Protein AF-0000000078623051 (afdb_homodimer)

Radius of gyration: 17.79 Å; Cα contacts (8 Å, |Δi|>4): 275; chains: 2; bounding box: 28×58×36 Å

Secondary structure (DSSP, 8-state):
----EEEEEEEEEEETTS--EEEEEEEEETTEEEEEEETTTTEEEE-SHHHHHHHHH-TTHHHHHHHHHHHHHHHHHHHHHHHHHHHHHH-/----EEEEEEEEEEETTS--EEEEEEEEETTEEEEEEETTTTEEEE-SHHHHHHHHH-TTHHHHHHHHHHHHHHHHHHHHHHHHHHHHHH-

InterPro domains:
  IPR011161 MHC class I-like antigen recognition-like [PF00129] (3-90)
  IPR011162 MHC classes I/II-like antigen recognition protein [SSF54452] (3-90)
  IPR037055 MHC class I-like antigen recognition-like superfamily [G3DSA:3.30.500.10] (2-91)
  IPR050208 Antigen-presenting and immune regulatory MHC class I-related [PTHR16675] (3-90)

Nearest PDB structures (foldseek):
  4ozi-assembly1_B  TM=6.869E-01  e=3.314E-02  Homo sapiens
  7yxb-assembly2_D  TM=6.466E-01  e=2.607E-02  Homo sapiens
  1zgl-assembly4_K  TM=6.494E-01  e=5.357E-02  Homo sapiens
  1h15-assembly1_B  TM=6.222E-01  e=4.214E-02  Homo sapiens
  1muj-assembly1_B  TM=6.940E-01  e=7.679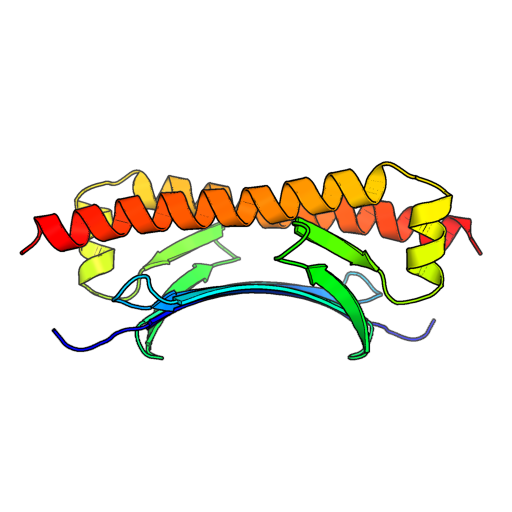E-02  Mus musculus

Sequence (182 aa):
SSSHSLSIFYTLVLGSNQDVLQYTVVGYVDDQLVSHFDPATRRMLPQVPWLLNVKKEDLHFWDFISQRVSNTERNLKSDLAILHSYHNSSRSSSHSLSIFYTLVLGSNQDVLQYTVVGYVDDQLVSHFDPATRRMLPQVPWLLNVKKEDLHFWDFISQRVSNTERNLKSDLAILHSYHNSSR

Foldseek 3Di:
DDDKDKDWDWDWDADPVRPDTDTKIFIDIRNHTQWIADPVVLWIGGDDDVVVVVCVVDVCPRVVVSVVSVVVVVVVVVVVVVVVVVVVVVD/DDDKDKDWDWDWDADPVRPDTDTKIFIDIRNHTQWIADPVVLWIGGDDDVVVVVCVVDVCPRVVVSVVSVVVVVVVVVVVVVVVVVVVVVD

Structure (mmCIF, N/CA/C/O backbone):
data_AF-0000000078623051-model_v1
#
loop_
_entity.id
_entity.type
_entity.pdbx_description
1 polymer 'MHC class I-like antigen recognition-like domain-containing protein'
#
loop_
_atom_site.group_PDB
_atom_site.id
_atom_site.type_symbol
_atom_site.label_atom_id
_atom_site.label_alt_id
_atom_site.label_comp_id
_atom_site.label_asym_id
_atom_site.label_entity_id
_atom_site.label_seq_id
_atom_site.pdbx_PDB_ins_code
_atom_site.Cartn_x
_atom_site.Cartn_y
_atom_site.Cartn_z
_atom_site.occupancy
_atom_site.B_iso_or_equiv
_atom_site.auth_seq_id
_atom_site.auth_comp_id
_atom_site.auth_asym_id
_atom_site.auth_atom_id
_atom_site.pdbx_PDB_model_num
ATOM 1 N N . SER A 1 1 ? 5.941 -29.984 3.676 1 51.41 1 SER A N 1
ATOM 2 C CA . SER A 1 1 ? 5.352 -28.719 3.244 1 51.41 1 SER A CA 1
ATOM 3 C C . SER A 1 1 ? 6.211 -27.531 3.672 1 51.41 1 SER A C 1
ATOM 5 O O . SER A 1 1 ? 6.395 -27.297 4.867 1 51.41 1 SER A O 1
ATOM 7 N N . SER A 1 2 ? 7.23 -27.25 2.908 1 64.75 2 SER A N 1
ATOM 8 C CA . SER A 1 2 ? 8.242 -26.281 3.318 1 64.75 2 SER A CA 1
ATOM 9 C C . SER A 1 2 ? 7.617 -24.922 3.604 1 64.75 2 SER A C 1
ATOM 11 O O . SER A 1 2 ? 6.605 -24.547 3 1 64.75 2 SER A O 1
ATOM 13 N N . SER A 1 3 ? 7.781 -24.375 4.762 1 80.25 3 SER A N 1
ATOM 14 C CA . SER A 1 3 ? 7.25 -23.109 5.258 1 80.25 3 SER A CA 1
ATOM 15 C C . SER A 1 3 ? 7.73 -21.938 4.406 1 80.25 3 SER A C 1
ATOM 17 O O . SER A 1 3 ? 8.914 -21.844 4.066 1 80.25 3 SER A O 1
ATOM 19 N N . HIS A 1 4 ? 6.887 -21.328 3.598 1 86.25 4 HIS A N 1
ATOM 20 C CA . HIS A 1 4 ? 7.262 -20.141 2.832 1 86.25 4 HIS A CA 1
ATOM 21 C C . HIS A 1 4 ? 6.582 -18.891 3.381 1 86.25 4 HIS A C 1
ATOM 23 O O . HIS A 1 4 ? 5.68 -18.984 4.215 1 86.25 4 HIS A O 1
ATOM 29 N N . SER A 1 5 ? 7.203 -17.75 3.055 1 90.31 5 SER A N 1
ATOM 30 C CA . SER A 1 5 ? 6.633 -16.469 3.438 1 90.31 5 SER A CA 1
ATOM 31 C C . SER A 1 5 ? 6.398 -15.586 2.219 1 90.31 5 SER A C 1
ATOM 33 O O . SER A 1 5 ? 7.227 -15.547 1.303 1 90.31 5 SER A O 1
ATOM 35 N N . LEU A 1 6 ? 5.301 -15.023 2.113 1 93.31 6 LEU A N 1
ATOM 36 C CA . LEU A 1 6 ? 4.98 -14.031 1.092 1 93.31 6 LEU A CA 1
ATOM 37 C C . LEU A 1 6 ? 5.031 -12.617 1.669 1 93.31 6 LEU A C 1
ATOM 39 O O . LEU A 1 6 ? 4.512 -12.367 2.758 1 93.31 6 LEU A O 1
ATOM 43 N N . SER A 1 7 ? 5.699 -11.703 0.997 1 95.56 7 SER A N 1
ATOM 44 C CA . SER A 1 7 ? 5.781 -10.297 1.4 1 95.56 7 SER A CA 1
ATOM 45 C C . SER A 1 7 ? 5.422 -9.367 0.246 1 95.56 7 SER A C 1
ATOM 47 O O . SER A 1 7 ? 5.898 -9.555 -0.876 1 95.56 7 SER A O 1
ATOM 49 N N . ILE A 1 8 ? 4.574 -8.445 0.482 1 97.75 8 ILE A N 1
ATOM 50 C CA . ILE A 1 8 ? 4.211 -7.41 -0.48 1 97.75 8 ILE A CA 1
ATOM 51 C C . ILE A 1 8 ? 4.57 -6.039 0.081 1 97.75 8 ILE A C 1
ATOM 53 O O . ILE A 1 8 ? 4.207 -5.707 1.212 1 97.75 8 ILE A O 1
ATOM 57 N N . PHE A 1 9 ? 5.266 -5.195 -0.753 1 98.25 9 PHE A N 1
ATOM 58 C CA . PHE A 1 9 ? 5.695 -3.877 -0.312 1 98.25 9 PHE A CA 1
ATOM 59 C C . PHE A 1 9 ? 5.176 -2.795 -1.251 1 98.25 9 PHE A C 1
ATOM 61 O O . PHE A 1 9 ? 5.367 -2.875 -2.465 1 98.25 9 PHE A O 1
ATOM 68 N N . TYR A 1 10 ? 4.445 -1.844 -0.763 1 98.25 10 TYR A N 1
ATOM 69 C CA . TYR A 1 10 ? 4.133 -0.587 -1.434 1 98.25 10 TYR A CA 1
ATOM 70 C C . TYR A 1 10 ? 4.953 0.559 -0.854 1 98.25 10 TYR A C 1
ATOM 72 O O . TYR A 1 10 ? 4.973 0.766 0.361 1 98.25 10 TYR A O 1
ATOM 80 N N . THR A 1 11 ? 5.637 1.274 -1.724 1 97.62 11 THR A N 1
ATOM 81 C CA . THR A 1 11 ? 6.426 2.418 -1.283 1 97.62 11 THR A CA 1
ATOM 82 C C . THR A 1 11 ? 6.125 3.646 -2.139 1 97.62 11 THR A C 1
ATOM 84 O O . THR A 1 11 ? 6.184 3.584 -3.367 1 97.62 11 THR A O 1
ATOM 87 N N . LEU A 1 12 ? 5.727 4.68 -1.49 1 96.44 12 LEU A N 1
ATOM 88 C CA . LEU A 1 12 ? 5.602 5.984 -2.129 1 96.44 12 LEU A CA 1
ATOM 89 C C . LEU A 1 12 ? 6.551 6.992 -1.49 1 96.44 12 LEU A C 1
ATOM 91 O O . LEU A 1 12 ? 6.527 7.191 -0.273 1 96.44 12 LEU A O 1
ATOM 95 N N . VAL A 1 13 ? 7.367 7.621 -2.312 1 94.62 13 VAL A N 1
ATOM 96 C CA . VAL A 1 13 ? 8.289 8.648 -1.849 1 94.62 13 VAL A CA 1
ATOM 97 C C . VAL A 1 13 ? 8.047 9.945 -2.613 1 94.62 13 VAL A C 1
ATOM 99 O O . VAL A 1 13 ? 8.023 9.953 -3.846 1 94.62 13 VAL A O 1
ATOM 102 N N . LEU A 1 14 ? 7.848 10.953 -1.793 1 91.62 14 LEU A N 1
ATOM 103 C CA . LEU A 1 14 ? 7.613 12.273 -2.373 1 91.62 14 LEU A CA 1
ATOM 104 C C . LEU A 1 14 ? 8.594 13.297 -1.807 1 91.62 14 LEU A C 1
ATOM 106 O O . LEU A 1 14 ? 8.727 13.422 -0.588 1 91.62 14 LEU A O 1
ATOM 110 N N . GLY A 1 15 ? 9.156 13.961 -2.709 1 86.88 15 GLY A N 1
ATOM 111 C CA . GLY A 1 15 ? 10.023 15.055 -2.295 1 86.88 15 GLY A CA 1
ATOM 112 C C . GLY A 1 15 ? 9.297 16.375 -2.195 1 86.88 15 GLY A C 1
ATOM 113 O O . GLY A 1 15 ? 8.203 16.531 -2.74 1 86.88 15 GLY A O 1
ATOM 114 N N . SER A 1 16 ? 9.828 17.312 -1.404 1 78.56 16 SER A N 1
ATOM 115 C CA . SER A 1 16 ? 9.234 18.625 -1.139 1 78.56 16 SER A CA 1
ATOM 116 C C . SER A 1 16 ? 9.031 19.406 -2.428 1 78.56 16 SER A C 1
ATOM 118 O O . SER A 1 16 ? 8.047 20.125 -2.574 1 78.56 16 SER A O 1
ATOM 120 N N . ASN A 1 17 ? 9.852 19.25 -3.264 1 71.12 17 ASN A N 1
ATOM 121 C CA . ASN A 1 17 ? 9.75 20.047 -4.48 1 71.12 17 ASN A CA 1
ATOM 122 C C . ASN A 1 17 ? 8.992 19.297 -5.574 1 71.12 17 ASN A C 1
ATOM 124 O O . ASN A 1 17 ? 9.023 19.688 -6.742 1 71.12 17 ASN A O 1
ATOM 128 N N . GLN A 1 18 ? 8.242 18.328 -5.199 1 65.38 18 GLN A N 1
ATOM 129 C CA . GLN A 1 18 ? 7.402 17.469 -6.031 1 65.38 18 GLN A CA 1
ATOM 130 C C . GLN A 1 18 ? 8.164 17 -7.266 1 65.38 18 GLN A C 1
ATOM 132 O O . GLN A 1 18 ? 7.551 16.688 -8.289 1 65.38 18 GLN A O 1
ATOM 137 N N . ASP A 1 19 ? 9.398 17.188 -7.227 1 63.19 19 ASP A N 1
ATOM 138 C CA . ASP A 1 19 ? 10.203 16.766 -8.367 1 63.19 19 ASP A CA 1
ATOM 139 C C . ASP A 1 19 ? 10.359 15.242 -8.383 1 63.19 19 ASP A C 1
ATOM 141 O O . ASP A 1 19 ? 10.602 14.648 -9.43 1 63.19 19 ASP A O 1
ATOM 145 N N . VAL A 1 20 ? 10.133 14.812 -7.16 1 66.69 20 VAL A N 1
ATOM 146 C CA . VAL A 1 20 ? 10.414 13.383 -7.105 1 66.69 20 VAL A CA 1
ATOM 147 C C . VAL A 1 20 ? 9.18 12.625 -6.617 1 66.69 20 VAL A C 1
ATOM 149 O O . VAL A 1 20 ? 8.609 12.961 -5.578 1 66.69 20 VAL A O 1
ATOM 152 N N . LEU A 1 21 ? 8.641 11.781 -7.383 1 85.88 21 LEU A N 1
ATOM 153 C CA . LEU A 1 21 ? 7.625 10.836 -6.945 1 85.88 21 LEU A CA 1
ATOM 154 C C . LEU A 1 21 ? 8.008 9.406 -7.344 1 85.88 21 LEU A C 1
ATOM 156 O O . LEU A 1 21 ? 8.148 9.109 -8.531 1 85.88 21 LEU A O 1
ATOM 160 N N . GLN A 1 22 ? 8.445 8.68 -6.398 1 94.19 22 GLN A N 1
ATOM 161 C CA . GLN A 1 22 ? 8.719 7.266 -6.621 1 94.19 22 GLN A CA 1
ATOM 162 C C . GLN A 1 22 ? 7.602 6.395 -6.043 1 94.19 22 GLN A C 1
ATOM 164 O O . GLN A 1 22 ? 7.211 6.566 -4.887 1 94.19 22 GLN A O 1
ATOM 169 N N . TYR A 1 23 ? 7.07 5.668 -6.926 1 96.38 23 TYR A N 1
ATOM 170 C CA . TYR A 1 23 ? 6.09 4.684 -6.477 1 96.38 23 TYR A CA 1
ATOM 171 C C . TYR A 1 23 ? 6.523 3.271 -6.859 1 96.38 23 TYR A C 1
ATOM 173 O O . TYR A 1 23 ? 6.668 2.959 -8.047 1 96.38 23 TYR A O 1
ATOM 181 N N . THR A 1 24 ? 6.758 2.371 -5.805 1 98 24 THR A N 1
ATOM 182 C CA . THR A 1 24 ? 7.246 1.016 -6.035 1 98 24 THR A CA 1
ATOM 183 C C . THR A 1 24 ? 6.332 -0.007 -5.363 1 98 24 THR A C 1
ATOM 185 O O . THR A 1 24 ? 5.914 0.182 -4.219 1 98 24 THR A O 1
ATOM 188 N N . VAL A 1 25 ? 6.004 -1.01 -6.062 1 98.44 25 VAL A N 1
ATOM 189 C CA . VAL A 1 25 ? 5.281 -2.156 -5.516 1 98.44 25 VAL A CA 1
ATOM 190 C C . VAL A 1 25 ? 5.992 -3.449 -5.91 1 98.44 25 VAL A C 1
ATOM 192 O O . VAL A 1 25 ? 6.219 -3.703 -7.094 1 98.44 25 VAL A O 1
ATOM 195 N N . VAL A 1 26 ? 6.336 -4.242 -4.93 1 98.19 26 VAL A N 1
ATOM 196 C CA . VAL A 1 26 ? 7.074 -5.473 -5.188 1 98.19 26 VAL A CA 1
ATOM 197 C C . VAL A 1 26 ? 6.496 -6.609 -4.348 1 98.19 26 VAL A C 1
ATOM 199 O O . VAL A 1 26 ? 5.953 -6.375 -3.264 1 98.19 26 VAL A O 1
ATOM 202 N N . GLY A 1 27 ? 6.57 -7.797 -4.887 1 97.94 27 GLY A N 1
ATOM 203 C CA . GLY A 1 27 ? 6.215 -9.016 -4.172 1 97.94 27 GLY A CA 1
ATOM 204 C C . GLY A 1 27 ? 7.363 -9.992 -4.055 1 97.94 27 GLY A C 1
ATOM 205 O O . GLY A 1 27 ? 8.141 -10.164 -4.996 1 97.94 27 GLY A O 1
ATOM 206 N N . TYR A 1 28 ? 7.445 -10.594 -2.887 1 97 28 TYR A N 1
ATOM 207 C CA . TYR A 1 28 ? 8.484 -11.578 -2.623 1 97 28 TYR A CA 1
ATOM 208 C C . TYR A 1 28 ? 7.883 -12.875 -2.094 1 97 28 TYR A C 1
ATOM 210 O O . TYR A 1 28 ? 6.91 -12.852 -1.336 1 97 28 TYR A O 1
ATOM 218 N N . VAL A 1 29 ? 8.5 -13.992 -2.523 1 93.31 29 VAL A N 1
ATOM 219 C CA . VAL A 1 29 ? 8.336 -15.281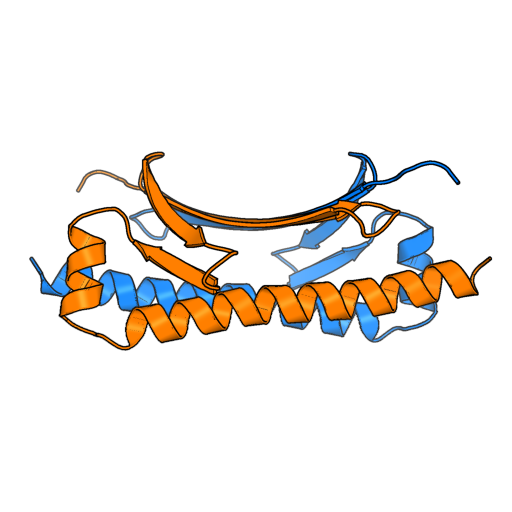 -1.86 1 93.31 29 VAL A CA 1
ATOM 220 C C . VAL A 1 29 ? 9.68 -15.766 -1.332 1 93.31 29 VAL A C 1
ATOM 222 O O . VAL A 1 29 ? 10.641 -15.914 -2.096 1 93.31 29 VAL A O 1
ATOM 225 N N . ASP A 1 30 ? 9.742 -16.047 -0.104 1 92 30 ASP A N 1
ATOM 226 C CA . ASP A 1 30 ? 11 -16.438 0.519 1 92 30 ASP A CA 1
ATOM 227 C C . ASP A 1 30 ? 12.148 -15.539 0.065 1 92 30 ASP A C 1
ATOM 229 O O . ASP A 1 30 ? 13.195 -16.031 -0.375 1 92 30 ASP A O 1
ATOM 233 N N . ASP A 1 31 ? 12.172 -14.391 -0.045 1 92.25 31 ASP A N 1
ATOM 234 C CA . ASP A 1 31 ? 13.148 -13.344 -0.343 1 92.25 31 ASP A CA 1
ATOM 235 C C . ASP A 1 31 ? 13.398 -13.242 -1.846 1 92.25 31 ASP A C 1
ATOM 237 O O . ASP A 1 31 ? 14.328 -12.562 -2.279 1 92.25 31 ASP A O 1
ATOM 241 N N . GLN A 1 32 ? 12.711 -14.016 -2.619 1 96.62 32 GLN A N 1
ATOM 242 C CA . GLN A 1 32 ? 12.812 -13.938 -4.074 1 96.62 32 GLN A CA 1
ATOM 243 C C . GLN A 1 32 ? 11.75 -13 -4.648 1 96.62 32 GLN A C 1
ATOM 245 O O . GLN A 1 32 ? 10.562 -13.148 -4.363 1 96.62 32 GLN A O 1
ATOM 250 N N . LEU A 1 33 ? 12.242 -12.047 -5.449 1 98.12 33 LEU A N 1
ATOM 251 C CA . LEU A 1 33 ? 11.32 -11.148 -6.133 1 98.12 33 LEU A CA 1
ATOM 252 C C . LEU A 1 33 ? 10.469 -11.914 -7.145 1 98.12 33 LEU A C 1
ATOM 254 O O . LEU A 1 33 ? 11 -12.609 -8.008 1 98.12 33 LEU A O 1
ATOM 258 N N . VAL A 1 34 ? 9.164 -11.828 -7.004 1 97.5 34 VAL A N 1
ATOM 259 C CA . VAL A 1 34 ? 8.328 -12.656 -7.867 1 97.5 34 VAL A CA 1
ATOM 260 C C . VAL A 1 34 ? 7.473 -11.758 -8.758 1 97.5 34 VAL A C 1
ATOM 262 O O . VAL A 1 34 ? 6.922 -12.219 -9.766 1 97.5 34 VAL A O 1
ATOM 265 N N . SER A 1 35 ? 7.273 -10.438 -8.422 1 97.88 35 SER A N 1
ATOM 266 C CA . SER A 1 35 ? 6.508 -9.477 -9.211 1 97.88 35 SER A CA 1
ATOM 267 C C . SER A 1 35 ? 6.875 -8.039 -8.836 1 97.88 35 SER A C 1
ATOM 269 O O . SER A 1 35 ? 7.301 -7.773 -7.711 1 97.88 35 SER A O 1
ATOM 271 N N . HIS A 1 36 ? 6.766 -7.145 -9.742 1 98.25 36 HIS A N 1
ATOM 272 C CA . HIS A 1 36 ? 6.988 -5.73 -9.477 1 98.25 36 HIS A CA 1
ATOM 273 C C . HIS A 1 36 ? 6.137 -4.855 -10.391 1 98.25 36 HIS A C 1
ATOM 275 O O . HIS A 1 36 ? 5.707 -5.301 -11.461 1 98.25 36 HIS A O 1
ATOM 281 N N . PHE A 1 37 ? 5.91 -3.727 -9.945 1 98.44 37 PHE A N 1
ATOM 282 C CA . PHE A 1 37 ? 5.133 -2.754 -10.703 1 98.44 37 PHE A CA 1
ATOM 283 C C . PHE A 1 37 ? 6.035 -1.896 -11.578 1 98.44 37 PHE A C 1
ATOM 285 O O . PHE A 1 37 ? 7.062 -1.392 -11.117 1 98.44 37 PHE A O 1
ATOM 292 N N . ASP A 1 38 ? 5.668 -1.781 -12.781 1 97.56 38 ASP A N 1
ATOM 293 C CA . ASP A 1 38 ? 6.379 -0.905 -13.711 1 97.56 38 ASP A CA 1
ATOM 294 C C . ASP A 1 38 ? 5.668 0.438 -13.852 1 97.56 38 ASP A C 1
ATOM 296 O O . ASP A 1 38 ? 4.613 0.524 -14.492 1 97.56 38 ASP A O 1
ATOM 300 N N . PRO A 1 39 ? 6.328 1.451 -13.352 1 93.62 39 PRO A N 1
ATOM 301 C CA . PRO A 1 39 ? 5.652 2.75 -13.367 1 93.62 39 PRO A CA 1
ATOM 302 C C . PRO A 1 39 ? 5.516 3.324 -14.781 1 93.62 39 PRO A C 1
ATOM 304 O O . PRO A 1 39 ? 4.676 4.199 -15.016 1 93.62 39 PRO A O 1
ATOM 307 N N . ALA A 1 40 ? 6.289 2.908 -15.68 1 94.44 40 ALA A N 1
ATOM 308 C CA . ALA A 1 40 ? 6.219 3.41 -17.047 1 94.44 40 ALA A CA 1
ATOM 309 C C . ALA A 1 40 ? 4.98 2.881 -17.766 1 94.44 40 ALA A C 1
ATOM 311 O O . ALA A 1 40 ? 4.277 3.633 -18.453 1 94.44 40 ALA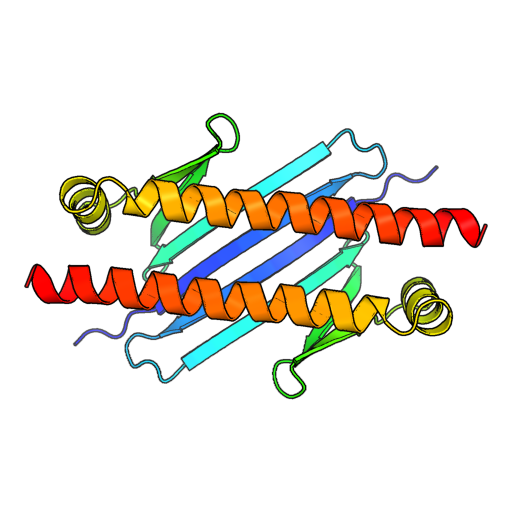 A O 1
ATOM 312 N N . THR A 1 41 ? 4.656 1.612 -17.578 1 96.5 41 THR A N 1
ATOM 313 C CA . THR A 1 41 ? 3.535 0.984 -18.266 1 96.5 41 THR A CA 1
ATOM 314 C C . THR A 1 41 ? 2.338 0.836 -17.328 1 96.5 41 THR A C 1
ATOM 316 O O . THR A 1 41 ? 1.236 0.502 -17.781 1 96.5 41 THR A O 1
ATOM 319 N N . ARG A 1 42 ? 2.609 1.05 -16.062 1 96.12 42 ARG A N 1
ATOM 320 C CA . ARG A 1 42 ? 1.588 0.94 -15.031 1 96.12 42 ARG A CA 1
ATOM 321 C C . ARG A 1 42 ? 1.056 -0.486 -14.93 1 96.12 42 ARG A C 1
ATOM 323 O O . ARG A 1 42 ? -0.155 -0.696 -14.836 1 96.12 42 ARG A O 1
ATOM 330 N N . ARG A 1 43 ? 1.959 -1.412 -15.047 1 96.69 43 ARG A N 1
ATOM 331 C CA . ARG A 1 43 ? 1.577 -2.82 -14.992 1 96.69 43 ARG A CA 1
ATOM 332 C C . ARG A 1 43 ? 2.332 -3.549 -13.891 1 96.69 43 ARG A C 1
ATOM 334 O O . ARG A 1 43 ? 3.525 -3.316 -13.688 1 96.69 43 ARG A O 1
ATOM 341 N N . MET A 1 44 ? 1.557 -4.379 -13.156 1 97.69 44 MET A N 1
ATOM 342 C CA . MET A 1 44 ? 2.195 -5.367 -12.297 1 97.69 44 MET A CA 1
ATOM 343 C C . MET A 1 44 ? 2.732 -6.539 -13.109 1 97.69 44 MET A C 1
ATOM 345 O O . MET A 1 44 ? 1.983 -7.18 -13.844 1 97.69 44 MET A O 1
ATOM 349 N N . LEU A 1 45 ? 4.016 -6.797 -12.914 1 97 45 LEU A N 1
ATOM 350 C CA . LEU A 1 45 ? 4.676 -7.766 -13.789 1 97 45 LEU A CA 1
ATOM 351 C C . LEU A 1 45 ? 5.168 -8.969 -12.984 1 97 45 LEU A C 1
ATOM 353 O O . LEU A 1 45 ? 6.031 -8.828 -12.117 1 97 45 LEU A O 1
ATOM 357 N N . PRO A 1 46 ? 4.551 -10.148 -13.266 1 96.06 46 PRO A N 1
ATOM 358 C CA . PRO A 1 46 ? 5.098 -11.367 -12.672 1 96.06 46 PRO A CA 1
ATOM 359 C C . PRO A 1 46 ? 6.461 -11.75 -13.25 1 96.06 46 PRO A C 1
ATOM 361 O O . PRO A 1 46 ? 6.742 -11.461 -14.414 1 96.06 46 PRO A O 1
ATOM 364 N N . GLN A 1 47 ? 7.258 -12.406 -12.375 1 95.12 47 GLN A N 1
ATOM 365 C CA . GLN A 1 47 ? 8.609 -12.664 -12.867 1 95.12 47 GLN A CA 1
ATOM 366 C C . GLN A 1 47 ? 9.023 -14.109 -12.594 1 95.12 47 GLN A C 1
ATOM 368 O O . GLN A 1 47 ? 10.195 -14.453 -12.734 1 95.12 47 GLN A O 1
ATOM 373 N N . VAL A 1 48 ? 8.18 -14.922 -12.172 1 94.88 48 VAL A N 1
ATOM 374 C CA . VAL A 1 48 ? 8.453 -16.328 -11.914 1 94.88 48 VAL A CA 1
ATOM 375 C C . VAL A 1 48 ? 7.441 -17.188 -12.68 1 94.88 48 VAL A C 1
ATOM 377 O O . VAL A 1 48 ? 6.336 -16.75 -12.984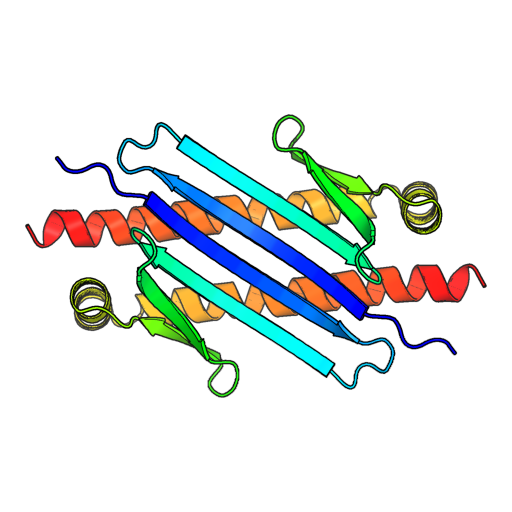 1 94.88 48 VAL A O 1
ATOM 380 N N . PRO A 1 49 ? 7.824 -18.422 -13.008 1 93.69 49 PRO A N 1
ATOM 381 C CA . PRO A 1 49 ? 7.02 -19.266 -13.898 1 93.69 49 PRO A CA 1
ATOM 382 C C . PRO A 1 49 ? 5.594 -19.469 -13.398 1 93.69 49 PRO A C 1
ATOM 384 O O . PRO A 1 49 ? 4.641 -19.375 -14.172 1 93.69 49 PRO A O 1
ATOM 387 N N . TRP A 1 50 ? 5.473 -19.703 -12.094 1 90.62 50 TRP A N 1
ATOM 388 C CA . TRP A 1 50 ? 4.133 -20.031 -11.617 1 90.62 50 TRP A CA 1
ATOM 389 C C . TRP A 1 50 ? 3.221 -18.812 -11.703 1 90.62 50 TRP A C 1
ATOM 391 O O . TRP A 1 50 ? 2.012 -18.953 -11.914 1 90.62 50 TRP A O 1
ATOM 401 N N . LEU A 1 51 ? 3.691 -17.703 -11.602 1 94 51 LEU A N 1
ATOM 402 C CA . LEU A 1 51 ? 2.885 -16.484 -11.766 1 94 51 LEU A CA 1
ATOM 403 C C . LEU A 1 51 ? 2.631 -16.203 -13.242 1 94 51 LEU A C 1
ATOM 405 O O . LEU A 1 51 ? 1.563 -15.703 -13.602 1 94 51 LEU A O 1
ATOM 409 N N . LEU A 1 52 ? 3.613 -16.469 -14.078 1 93.56 52 LEU A N 1
ATOM 410 C CA . LEU A 1 52 ? 3.432 -16.328 -15.516 1 93.56 52 LEU A CA 1
ATOM 411 C C . LEU A 1 52 ? 2.338 -17.266 -16.016 1 93.56 52 LEU A C 1
ATOM 413 O O . LEU A 1 52 ? 1.591 -16.906 -16.938 1 93.56 52 LEU A O 1
ATOM 417 N N . ASN A 1 53 ? 2.262 -18.344 -15.422 1 92.19 53 ASN A N 1
ATOM 418 C CA . ASN A 1 53 ? 1.201 -19.281 -15.789 1 92.19 53 ASN A CA 1
ATOM 419 C C . ASN A 1 53 ? -0.18 -18.703 -15.484 1 92.19 53 ASN A C 1
ATOM 421 O O . ASN A 1 53 ? -1.127 -18.922 -16.234 1 92.19 53 ASN A O 1
ATOM 425 N N . VAL A 1 54 ? -0.248 -18.031 -14.32 1 92.44 54 VAL A N 1
ATOM 426 C CA . VAL A 1 54 ? -1.511 -17.391 -13.984 1 92.44 54 VAL A CA 1
ATOM 427 C C . VAL A 1 54 ? -1.894 -16.391 -15.078 1 92.44 54 VAL A C 1
ATOM 429 O O . VAL A 1 54 ? -3.066 -16.281 -15.438 1 92.44 54 VAL A O 1
ATOM 432 N N . LYS A 1 55 ? -0.945 -15.672 -15.555 1 87.75 55 LYS A N 1
ATOM 433 C CA . LYS A 1 55 ? -1.166 -14.719 -16.625 1 87.75 55 LYS A CA 1
ATOM 434 C C . LYS A 1 55 ? -1.751 -15.406 -17.859 1 87.75 55 LYS A C 1
ATOM 436 O O . LYS A 1 55 ? -2.645 -14.859 -18.516 1 87.75 55 LYS A O 1
ATOM 441 N N . LYS A 1 56 ? -1.287 -16.594 -18.125 1 89.06 56 LYS A N 1
ATOM 442 C CA . LYS A 1 56 ? -1.768 -17.359 -19.266 1 89.06 56 LYS A CA 1
ATOM 443 C C . LYS A 1 56 ? -3.182 -17.875 -19.031 1 89.06 56 LYS A C 1
ATOM 445 O O . LYS A 1 56 ? -4.008 -17.891 -19.938 1 89.06 56 LYS A O 1
ATOM 450 N N . GLU A 1 57 ? -3.418 -18.266 -17.828 1 89.19 57 GLU A N 1
ATOM 451 C CA . GLU A 1 57 ? -4.699 -18.875 -17.484 1 89.19 57 GLU A CA 1
ATOM 452 C C . GLU A 1 57 ? -5.793 -17.812 -17.359 1 89.19 57 GLU A C 1
ATOM 454 O O . GLU A 1 57 ? -6.957 -18.078 -17.672 1 89.19 57 GLU A O 1
ATOM 459 N N . ASP A 1 58 ? -5.434 -16.766 -16.797 1 90.31 58 ASP A N 1
ATOM 460 C CA . ASP A 1 58 ? -6.367 -15.656 -16.609 1 90.31 58 ASP A CA 1
ATOM 461 C C . ASP A 1 58 ? -5.758 -14.336 -17.094 1 90.31 58 ASP A C 1
ATOM 463 O O . ASP A 1 58 ? -5.051 -13.672 -16.328 1 90.31 58 ASP A O 1
ATOM 467 N N . LEU A 1 59 ? -6.16 -13.914 -18.234 1 86.44 59 LEU A N 1
ATOM 468 C CA . LEU A 1 59 ? -5.562 -12.758 -18.891 1 86.44 59 LEU A CA 1
ATOM 469 C C . LEU A 1 59 ? -5.938 -11.469 -18.172 1 86.44 59 LEU A C 1
ATOM 471 O O . LEU A 1 59 ? -5.254 -10.445 -18.312 1 86.44 59 LEU A O 1
ATOM 475 N N . HIS A 1 60 ? -6.965 -11.609 -17.453 1 92.69 60 HIS A N 1
ATOM 476 C CA . HIS A 1 60 ? -7.465 -10.375 -16.859 1 92.69 60 HIS A CA 1
ATOM 477 C C . HIS A 1 60 ? -6.957 -10.203 -15.43 1 92.69 60 HIS A C 1
ATOM 479 O O . HIS A 1 60 ? -7.078 -9.117 -14.852 1 92.69 60 HIS A O 1
ATOM 485 N N . PHE A 1 61 ? -6.379 -11.188 -14.852 1 94.06 61 PHE A N 1
ATOM 486 C CA . PHE A 1 61 ? -6 -11.117 -13.445 1 94.06 61 PHE A CA 1
ATOM 487 C C . PHE A 1 61 ? -4.965 -10.031 -13.219 1 94.06 61 PHE A C 1
ATOM 489 O O . PHE A 1 61 ? -5.129 -9.188 -12.328 1 94.06 61 PHE A O 1
ATOM 496 N N . TRP A 1 62 ? -4.016 -9.992 -14.07 1 94.94 62 TRP A N 1
ATOM 497 C CA . TRP A 1 62 ? -2.934 -9.031 -13.875 1 94.94 62 TRP A CA 1
ATOM 498 C C . TRP A 1 62 ? -3.383 -7.621 -14.25 1 94.94 62 TRP A C 1
ATOM 500 O O . TRP A 1 62 ? -2.883 -6.637 -13.695 1 94.94 62 TRP A O 1
ATOM 510 N N . ASP A 1 63 ? -4.309 -7.535 -15.117 1 94.88 63 ASP A N 1
ATOM 511 C CA . ASP A 1 63 ? -4.902 -6.227 -15.391 1 94.88 63 ASP A CA 1
ATOM 512 C C . ASP A 1 63 ? -5.621 -5.688 -14.156 1 94.88 63 ASP A C 1
ATOM 514 O O . ASP A 1 63 ? -5.516 -4.5 -13.836 1 94.88 63 ASP A O 1
ATOM 518 N N . PHE A 1 64 ? -6.285 -6.598 -13.555 1 95.62 64 PHE A N 1
ATOM 519 C CA . PHE A 1 64 ? -7.016 -6.246 -12.344 1 95.62 64 PHE A CA 1
ATOM 520 C C . PHE A 1 64 ? -6.062 -5.793 -11.25 1 95.62 64 PHE A C 1
ATOM 522 O O . PHE A 1 64 ? -6.27 -4.746 -10.633 1 95.62 64 PHE A O 1
ATOM 529 N N . ILE A 1 65 ? -5.008 -6.539 -11.055 1 97.25 65 ILE A N 1
ATOM 530 C CA . ILE A 1 65 ? -4.012 -6.215 -10.039 1 97.25 65 ILE A CA 1
ATOM 531 C C . ILE A 1 65 ? -3.367 -4.867 -10.352 1 97.25 65 ILE A C 1
ATOM 533 O O . ILE A 1 65 ? -3.176 -4.039 -9.461 1 97.25 65 ILE A O 1
ATOM 537 N N . SER A 1 66 ? -3.033 -4.582 -11.633 1 97.06 66 SER A N 1
ATOM 538 C CA . SER A 1 66 ? -2.428 -3.322 -12.047 1 97.06 66 SER A CA 1
ATOM 539 C C . SER A 1 66 ? -3.338 -2.141 -11.734 1 97.06 66 SER A C 1
ATOM 541 O O . SER A 1 66 ? -2.873 -1.099 -11.266 1 97.06 66 SER A O 1
ATOM 543 N N . GLN A 1 67 ? -4.555 -2.363 -11.93 1 96.81 67 GLN A N 1
ATOM 544 C CA . GLN A 1 67 ? -5.52 -1.31 -11.633 1 96.81 67 GLN A CA 1
ATOM 545 C C . GLN A 1 67 ? -5.578 -1.027 -10.133 1 96.81 67 GLN A C 1
ATOM 547 O O . GLN A 1 67 ? -5.613 0.131 -9.711 1 96.81 67 GLN A O 1
ATOM 552 N N . ARG A 1 68 ? -5.574 -2.055 -9.359 1 97.12 68 ARG A N 1
ATOM 553 C CA . ARG A 1 68 ? -5.637 -1.902 -7.914 1 97.12 68 ARG A CA 1
ATOM 554 C C . ARG A 1 68 ? -4.402 -1.176 -7.383 1 97.12 68 ARG A C 1
ATOM 556 O O . ARG A 1 68 ? -4.516 -0.28 -6.547 1 97.12 68 ARG A O 1
ATOM 563 N N . VAL A 1 69 ? -3.314 -1.585 -7.902 1 97.94 69 VAL A N 1
ATOM 564 C CA . VAL A 1 69 ? -2.053 -0.967 -7.504 1 97.94 69 VAL A CA 1
ATOM 565 C C . VAL A 1 69 ? -2.051 0.507 -7.902 1 97.94 69 VAL A C 1
ATOM 567 O O . VAL A 1 69 ? -1.681 1.371 -7.102 1 97.94 69 VAL A O 1
ATOM 570 N N . SER A 1 70 ? -2.516 0.825 -9.078 1 97.25 70 SER A N 1
ATOM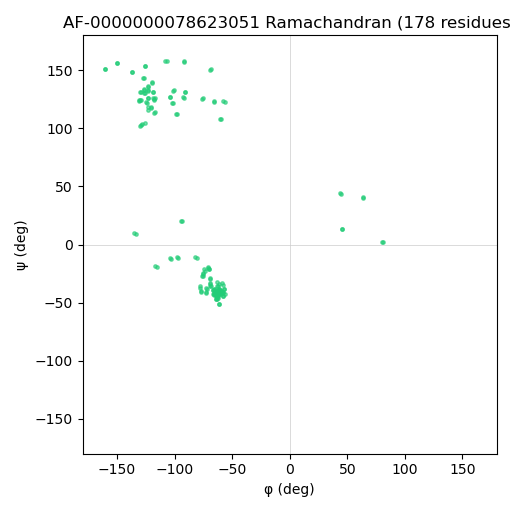 571 C CA . SER A 1 70 ? -2.584 2.199 -9.562 1 97.25 70 SER A CA 1
ATOM 572 C C . SER A 1 70 ? -3.568 3.025 -8.742 1 97.25 70 SER A C 1
ATOM 574 O O . SER A 1 70 ? -3.301 4.188 -8.422 1 97.25 70 SER A O 1
ATOM 576 N N . ASN A 1 71 ? -4.652 2.352 -8.391 1 96.5 71 ASN A N 1
ATOM 577 C CA . ASN A 1 71 ? -5.648 3.041 -7.574 1 96.5 71 ASN A CA 1
ATOM 578 C C . ASN A 1 71 ? -5.086 3.43 -6.211 1 96.5 71 ASN A C 1
ATOM 580 O O . ASN A 1 71 ? -5.391 4.508 -5.691 1 96.5 71 ASN A O 1
ATOM 584 N N . THR A 1 72 ? -4.332 2.555 -5.656 1 97.31 72 THR A N 1
ATOM 585 C CA . THR A 1 72 ? -3.717 2.855 -4.371 1 97.31 72 THR A CA 1
ATOM 586 C C . THR A 1 72 ? -2.799 4.07 -4.48 1 97.31 72 THR A C 1
ATOM 588 O O . THR A 1 72 ? -2.828 4.957 -3.621 1 97.31 72 THR A O 1
ATOM 591 N N . GLU A 1 73 ? -2.041 4.195 -5.562 1 96.06 73 GLU A N 1
ATOM 592 C CA . GLU A 1 73 ? -1.184 5.352 -5.801 1 96.06 73 GLU A CA 1
ATOM 593 C C . GLU A 1 73 ? -2.002 6.637 -5.887 1 96.06 73 GLU A C 1
ATOM 595 O O . GLU A 1 73 ? -1.672 7.633 -5.242 1 96.06 73 GLU A O 1
ATOM 600 N N . ARG A 1 74 ? -3.014 6.672 -6.68 1 94.75 74 ARG A N 1
ATOM 601 C CA . ARG A 1 74 ? -3.873 7.836 -6.867 1 94.75 74 ARG A CA 1
ATOM 602 C C . ARG A 1 74 ? -4.488 8.281 -5.543 1 94.75 74 ARG A C 1
ATOM 604 O O . ARG A 1 74 ? -4.516 9.477 -5.238 1 94.75 74 ARG A O 1
ATOM 611 N N . ASN A 1 75 ? -4.961 7.238 -4.805 1 95.88 75 ASN A N 1
ATOM 612 C CA . ASN A 1 75 ? -5.551 7.555 -3.51 1 95.88 75 ASN A CA 1
ATOM 613 C C . ASN A 1 75 ? -4.527 8.18 -2.564 1 95.88 75 ASN A C 1
ATOM 615 O O . ASN A 1 75 ? -4.824 9.172 -1.893 1 95.88 75 ASN A O 1
ATOM 619 N N . LEU A 1 76 ? -3.354 7.605 -2.543 1 95.31 76 LEU A N 1
ATOM 620 C CA . LEU A 1 76 ? -2.293 8.133 -1.688 1 95.31 76 LEU A CA 1
ATOM 621 C C . LEU A 1 76 ? -1.945 9.562 -2.068 1 95.31 76 LEU A C 1
ATOM 623 O O . LEU A 1 76 ? -1.834 10.43 -1.199 1 95.31 76 LEU A O 1
ATOM 627 N N . LYS A 1 77 ? -1.866 9.836 -3.344 1 92.56 77 LYS A N 1
ATOM 628 C CA . LYS A 1 77 ? -1.549 11.18 -3.814 1 92.56 77 LYS A CA 1
ATOM 629 C C . LYS A 1 77 ? -2.643 12.172 -3.43 1 92.56 77 LYS A C 1
ATOM 631 O O . LYS A 1 77 ? -2.354 13.289 -3.006 1 92.56 77 LYS A O 1
ATOM 636 N N . SER A 1 78 ? -3.826 11.742 -3.562 1 93.75 78 SER A N 1
ATOM 637 C CA . SER A 1 78 ? -4.953 12.594 -3.203 1 93.75 78 SER A CA 1
ATOM 638 C C . SER A 1 78 ? -4.953 12.914 -1.711 1 93.75 78 SER A C 1
ATOM 640 O O . SER A 1 78 ? -5.156 14.062 -1.314 1 93.75 78 SER A O 1
ATOM 642 N N . ASP A 1 79 ? -4.758 11.891 -0.914 1 94.12 79 ASP A N 1
ATOM 643 C CA . ASP A 1 79 ? -4.738 12.062 0.536 1 94.12 79 ASP A CA 1
ATOM 644 C C . ASP A 1 79 ? -3.609 13 0.96 1 94.12 79 ASP A C 1
ATOM 646 O O . ASP A 1 79 ? -3.795 13.852 1.834 1 94.12 79 ASP A O 1
ATOM 650 N N . LEU A 1 80 ? -2.457 12.883 0.322 1 91.38 80 LEU A N 1
ATOM 651 C CA . LEU A 1 80 ? -1.301 13.711 0.647 1 91.38 80 LEU A CA 1
ATOM 652 C C . LEU A 1 80 ? -1.542 15.164 0.244 1 91.38 80 LEU A C 1
ATOM 654 O O . LEU A 1 80 ? -1.087 16.094 0.925 1 91.38 80 LEU A O 1
ATOM 658 N N . ALA A 1 81 ? -2.238 15.375 -0.867 1 89.38 81 ALA A N 1
ATOM 659 C CA . ALA A 1 81 ? -2.59 16.734 -1.285 1 89.38 81 ALA A CA 1
ATOM 660 C C . ALA A 1 81 ? -3.473 17.422 -0.245 1 89.38 81 ALA A C 1
ATOM 662 O O . ALA A 1 81 ? -3.289 18.594 0.054 1 89.38 81 ALA A O 1
ATOM 663 N N . ILE A 1 82 ? -4.375 16.641 0.252 1 91 82 ILE A N 1
ATOM 664 C CA . ILE A 1 82 ? -5.254 17.172 1.284 1 91 82 ILE A CA 1
ATOM 665 C C . ILE A 1 82 ? -4.438 17.531 2.523 1 91 82 ILE A C 1
ATOM 667 O O . ILE A 1 82 ? -4.605 18.609 3.098 1 91 82 ILE A O 1
ATOM 671 N N . LEU A 1 83 ? -3.504 16.703 2.955 1 88.81 83 LEU A N 1
ATOM 672 C CA . LEU A 1 83 ? -2.652 16.938 4.117 1 88.81 83 LEU A CA 1
ATOM 673 C C . LEU A 1 83 ? -1.786 18.172 3.918 1 88.81 83 LEU A C 1
ATOM 675 O O . LEU A 1 83 ? -1.589 18.953 4.852 1 88.81 83 LEU A O 1
ATOM 679 N N . HIS A 1 84 ? -1.286 18.281 2.684 1 86 84 HIS A N 1
ATOM 680 C CA . HIS A 1 84 ? -0.479 19.453 2.359 1 86 84 HIS A CA 1
ATOM 681 C C . HIS A 1 84 ? -1.286 20.734 2.508 1 86 84 HIS A C 1
ATOM 683 O O . HIS A 1 84 ? -0.761 21.75 2.961 1 86 84 HIS A O 1
ATOM 689 N N . SER A 1 85 ? -2.494 20.688 2.141 1 87.12 85 SER A N 1
ATOM 690 C CA . SER A 1 85 ? -3.35 21.859 2.244 1 87.12 85 SER A CA 1
ATOM 691 C C . SER A 1 85 ? -3.521 22.297 3.695 1 87.12 85 SER A C 1
ATOM 693 O O . SER A 1 85 ? -3.578 23.484 3.99 1 87.12 85 SER A O 1
ATOM 695 N N . TYR A 1 86 ? -3.582 21.344 4.602 1 84.88 86 TYR A N 1
ATOM 696 C CA . TYR A 1 86 ? -3.672 21.656 6.02 1 84.88 86 TYR A CA 1
ATOM 697 C C . TYR A 1 86 ? -2.389 22.312 6.516 1 84.88 86 TYR A C 1
ATOM 699 O O . TYR A 1 86 ? -2.43 23.234 7.332 1 84.88 86 TYR A O 1
ATOM 707 N N . HIS A 1 87 ? -1.308 21.844 6.035 1 79 87 HIS A N 1
ATOM 708 C CA . HIS A 1 87 ? -0.014 22.375 6.449 1 79 87 HIS A CA 1
ATOM 709 C C . HIS A 1 87 ? 0.156 23.812 6.004 1 79 87 HIS A C 1
ATOM 711 O O . HIS A 1 87 ? 0.654 24.656 6.762 1 79 87 HIS A O 1
ATOM 717 N N . ASN A 1 88 ? -0.255 24.016 4.82 1 77.25 88 ASN A N 1
ATOM 718 C CA . ASN A 1 88 ? -0.157 25.359 4.273 1 77.25 88 ASN A CA 1
ATOM 719 C C . ASN A 1 88 ? -1.121 26.312 4.969 1 77.25 88 ASN A C 1
ATOM 721 O O . ASN A 1 88 ? -0.811 27.5 5.148 1 77.25 88 ASN A O 1
ATOM 725 N N . SER A 1 89 ? -2.215 25.812 5.352 1 73.06 89 SER A N 1
ATOM 726 C CA . SER A 1 89 ? -3.211 26.672 5.98 1 73.06 89 SER A CA 1
ATOM 727 C C . SER A 1 89 ? -2.816 27.016 7.41 1 73.06 89 SER A C 1
ATOM 729 O O . SER A 1 89 ? -3.289 28.016 7.969 1 73.06 89 SER A O 1
ATOM 731 N N . SER A 1 90 ? -2.02 26.219 8.07 1 61.5 90 SER A N 1
ATOM 732 C CA . SER A 1 90 ? -1.607 26.469 9.445 1 61.5 90 SER A CA 1
ATOM 733 C C . SER A 1 90 ? -0.447 27.453 9.5 1 61.5 90 SER A C 1
ATOM 735 O O . SER A 1 90 ? -0.113 27.969 10.57 1 61.5 90 SER A O 1
ATOM 737 N N . ARG A 1 91 ? 0.192 27.797 8.414 1 55.16 91 ARG A N 1
ATOM 738 C CA . ARG A 1 91 ? 1.188 28.859 8.406 1 55.16 91 ARG A CA 1
ATOM 739 C C . ARG A 1 91 ? 0.529 30.219 8.211 1 55.16 91 ARG A C 1
ATOM 741 O O . ARG A 1 91 ? -0.496 30.328 7.531 1 55.16 91 ARG A O 1
ATOM 748 N N . SER B 1 1 ? 13.875 27.094 2.168 1 51.31 1 SER B N 1
ATOM 749 C CA . SER B 1 1 ? 12.844 26.062 2.129 1 51.31 1 SER B CA 1
ATOM 750 C C . SER B 1 1 ? 13.453 24.656 2.18 1 51.31 1 SER B C 1
ATOM 752 O O . SER B 1 1 ? 14.203 24.266 1.279 1 51.31 1 SER B O 1
ATOM 754 N N . SER B 1 2 ? 13.789 24.203 3.363 1 65 2 SER B N 1
ATOM 755 C CA . SER B 1 2 ? 14.57 22.984 3.523 1 65 2 SER B CA 1
ATOM 756 C C . SER B 1 2 ? 13.898 21.797 2.842 1 65 2 SER B C 1
ATOM 758 O O . SER B 1 2 ? 12.672 21.734 2.75 1 65 2 SER B O 1
ATOM 760 N N . SER B 1 3 ? 14.531 21.125 1.933 1 80.5 3 SER B N 1
ATOM 761 C CA . SER B 1 3 ? 14.062 20 1.133 1 80.5 3 SER B CA 1
ATOM 762 C C . SER B 1 3 ? 13.68 18.812 2.016 1 80.5 3 SER B C 1
ATOM 764 O O . SER B 1 3 ? 14.406 18.469 2.951 1 80.5 3 SER B O 1
ATOM 766 N N . HIS B 1 4 ? 12.414 18.5 2.166 1 86.25 4 HIS B N 1
ATOM 767 C CA . HIS B 1 4 ? 11.992 17.328 2.92 1 86.25 4 HIS B CA 1
ATOM 768 C C . HIS B 1 4 ? 11.484 16.219 1.99 1 86.25 4 HIS B C 1
ATOM 770 O O . HIS B 1 4 ? 11.273 16.469 0.799 1 86.25 4 HIS B O 1
ATOM 776 N N . SER B 1 5 ? 11.531 15.016 2.543 1 90.56 5 SER B N 1
ATOM 777 C CA . SER B 1 5 ? 11 13.867 1.809 1 90.56 5 SER B CA 1
ATOM 778 C C . SER B 1 5 ? 9.914 13.156 2.605 1 90.56 5 SER B C 1
ATOM 780 O O . SER B 1 5 ? 10.031 12.992 3.822 1 90.56 5 SER B O 1
ATOM 782 N N . LEU B 1 6 ? 8.852 12.883 2.008 1 93.31 6 LEU B N 1
ATOM 783 C CA . LEU B 1 6 ? 7.789 12.062 2.584 1 93.31 6 LEU B CA 1
ATOM 784 C C . LEU B 1 6 ? 7.844 10.641 2.039 1 93.31 6 LEU B C 1
ATOM 786 O O . LEU B 1 6 ? 8 10.438 0.833 1 93.31 6 LEU B O 1
ATOM 790 N N . SER B 1 7 ? 7.762 9.641 2.906 1 95.69 7 SER B N 1
ATOM 791 C CA . SER B 1 7 ? 7.742 8.234 2.52 1 95.69 7 SER B CA 1
ATOM 792 C C . SER B 1 7 ? 6.586 7.492 3.186 1 95.69 7 SER B C 1
ATOM 794 O O . SER B 1 7 ? 6.359 7.633 4.391 1 95.69 7 SER B O 1
ATOM 796 N N . ILE B 1 8 ? 5.855 6.77 2.438 1 97.81 8 ILE B N 1
ATOM 797 C CA . ILE B 1 8 ? 4.785 5.914 2.936 1 97.81 8 ILE B CA 1
ATOM 798 C C . ILE B 1 8 ? 5.078 4.461 2.584 1 97.81 8 ILE B C 1
ATOM 800 O O . ILE B 1 8 ? 5.367 4.141 1.429 1 97.81 8 ILE B O 1
ATOM 804 N N . PHE B 1 9 ? 4.957 3.553 3.607 1 98.25 9 PHE B N 1
ATOM 805 C CA . PHE B 1 9 ? 5.254 2.141 3.4 1 98.25 9 PHE B CA 1
ATOM 806 C C . PHE B 1 9 ? 4.062 1.274 3.787 1 98.25 9 PHE B C 1
ATOM 808 O O . PHE B 1 9 ? 3.529 1.399 4.891 1 98.25 9 PHE B O 1
ATOM 815 N N . TYR B 1 10 ? 3.555 0.489 2.889 1 98.25 10 TYR B N 1
ATOM 816 C CA . TYR B 1 10 ? 2.639 -0.613 3.164 1 98.25 10 TYR B CA 1
ATOM 817 C C . TYR B 1 10 ? 3.359 -1.954 3.082 1 98.25 10 TYR B C 1
ATOM 819 O O . TYR B 1 10 ? 4.031 -2.244 2.088 1 98.25 10 TYR B O 1
ATOM 827 N N . THR B 1 11 ? 3.232 -2.75 4.129 1 97.56 11 THR B N 1
ATOM 828 C CA . THR B 1 11 ? 3.846 -4.074 4.141 1 97.56 11 THR B CA 1
ATOM 829 C C . THR B 1 11 ? 2.838 -5.133 4.578 1 97.56 11 THR B C 1
ATOM 831 O O . THR B 1 11 ? 2.186 -4.988 5.613 1 97.56 11 THR B O 1
ATOM 834 N N . LEU B 1 12 ? 2.68 -6.102 3.75 1 96.31 12 LEU B N 1
ATOM 835 C CA . LEU B 1 12 ? 1.921 -7.293 4.109 1 96.31 12 LEU B CA 1
ATOM 836 C C . LEU B 1 12 ? 2.805 -8.539 4.059 1 96.31 12 LEU B C 1
ATOM 838 O O . LEU B 1 12 ? 3.441 -8.812 3.039 1 96.31 12 LEU B O 1
ATOM 842 N N . VAL B 1 13 ? 2.826 -9.266 5.16 1 94.56 13 VAL B N 1
ATOM 843 C CA . VAL B 1 13 ? 3.586 -10.508 5.238 1 94.56 13 VAL B CA 1
ATOM 844 C C . VAL B 1 13 ? 2.658 -11.656 5.625 1 94.56 13 VAL B C 1
ATOM 846 O O . VAL B 1 13 ? 1.928 -11.57 6.617 1 94.56 13 VAL B O 1
ATOM 849 N N . LEU B 1 14 ? 2.748 -12.648 4.766 1 91.38 14 LEU B N 1
ATOM 850 C CA . LEU B 1 14 ? 1.93 -13.828 5.008 1 91.38 14 LEU B CA 1
ATOM 851 C C . LEU B 1 14 ? 2.787 -15.086 5.023 1 91.38 14 LEU B C 1
ATOM 853 O O . LEU B 1 14 ? 3.561 -15.328 4.094 1 91.38 14 LEU B O 1
ATOM 857 N N . GLY B 1 15 ? 2.57 -15.805 6.035 1 86.44 15 GLY B N 1
ATOM 858 C CA . GLY B 1 15 ? 3.24 -17.094 6.102 1 86.44 15 GLY B CA 1
ATOM 859 C C . GLY B 1 15 ? 2.418 -18.219 5.512 1 86.44 15 GLY B C 1
ATOM 860 O O . GLY B 1 15 ? 1.211 -18.078 5.305 1 86.44 15 GLY B O 1
ATOM 861 N N . SER B 1 16 ? 3.082 -19.328 5.102 1 78.5 16 SER B N 1
ATOM 862 C CA . SER B 1 16 ? 2.469 -20.469 4.449 1 78.5 16 SER B CA 1
ATOM 863 C C . SER B 1 16 ? 1.381 -21.094 5.324 1 78.5 16 SER B C 1
ATOM 865 O O . SER B 1 16 ? 0.36 -21.562 4.816 1 78.5 16 SER B O 1
ATOM 867 N N . ASN B 1 17 ? 1.559 -21.047 6.496 1 71.12 17 ASN B N 1
ATOM 868 C CA . ASN B 1 17 ? 0.584 -21.688 7.367 1 71.12 17 ASN B CA 1
ATOM 869 C C . ASN B 1 17 ? -0.468 -20.703 7.863 1 71.12 17 ASN B C 1
ATOM 871 O O . ASN B 1 17 ? -1.206 -21 8.805 1 71.12 17 ASN B O 1
ATOM 875 N N . GLN B 1 18 ? -0.615 -19.625 7.188 1 65.38 18 GLN B N 1
ATOM 876 C CA . GLN B 1 18 ? -1.558 -18.531 7.426 1 65.38 18 GLN B CA 1
ATOM 877 C C . GLN B 1 18 ? -1.589 -18.156 8.898 1 65.38 18 GLN B C 1
ATOM 879 O O . GLN B 1 18 ? -2.594 -17.625 9.391 1 65.38 18 GLN B O 1
ATOM 884 N N . ASP B 1 19 ? -0.656 -18.625 9.594 1 62.28 19 ASP B N 1
ATOM 885 C CA . ASP B 1 19 ? -0.604 -18.297 11.023 1 62.28 19 ASP B CA 1
ATOM 886 C C . ASP B 1 19 ? -0.152 -16.859 11.242 1 62.28 19 ASP B C 1
ATOM 888 O O . ASP B 1 19 ? -0.476 -16.25 12.266 1 62.28 19 ASP B O 1
ATOM 892 N N . VAL B 1 20 ? 0.512 -16.484 10.18 1 65.06 20 VAL B N 1
ATOM 893 C CA . VAL B 1 20 ? 1.102 -15.18 10.422 1 65.06 20 VAL B CA 1
ATOM 894 C C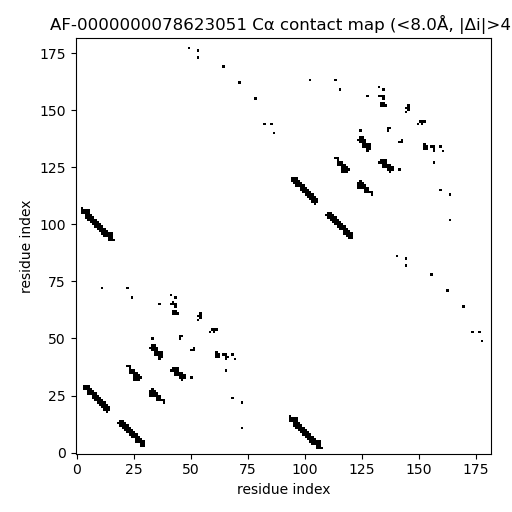 . VAL B 1 20 ? 0.629 -14.195 9.359 1 65.06 20 VAL B C 1
ATOM 896 O O . VAL B 1 20 ? 0.766 -14.453 8.164 1 65.06 20 VAL B O 1
ATOM 899 N N . LEU B 1 21 ? -0.084 -13.211 9.711 1 85.56 21 LEU B N 1
ATOM 900 C CA . LEU B 1 21 ? -0.384 -12.086 8.828 1 85.56 21 LEU B CA 1
ATOM 901 C C . LEU B 1 21 ? -0.003 -10.766 9.477 1 85.56 21 LEU B C 1
ATOM 903 O O . LEU B 1 21 ? -0.536 -10.406 10.531 1 85.56 21 LEU B O 1
ATOM 907 N N . GLN B 1 22 ? 1.07 -10.227 9.031 1 93.88 22 GLN B N 1
ATOM 908 C CA . GLN B 1 22 ? 1.471 -8.898 9.477 1 93.88 22 GLN B CA 1
ATOM 909 C C . GLN B 1 22 ? 1.128 -7.844 8.422 1 93.88 22 GLN B C 1
ATOM 911 O O . GLN B 1 22 ? 1.439 -8.016 7.246 1 93.88 22 GLN B O 1
ATOM 916 N N . TYR B 1 23 ? 0.37 -6.965 8.875 1 96.31 23 TYR B N 1
ATOM 917 C CA . TYR B 1 23 ? 0.088 -5.82 8.016 1 96.31 23 TYR B CA 1
ATOM 918 C C . TYR B 1 23 ? 0.529 -4.52 8.68 1 96.31 23 TYR B C 1
ATOM 920 O O . TYR B 1 23 ? 0.038 -4.164 9.75 1 96.31 23 TYR B O 1
ATOM 928 N N . THR B 1 24 ? 1.517 -3.777 8.031 1 97.94 24 THR B N 1
ATOM 929 C CA . THR B 1 24 ? 2.08 -2.557 8.594 1 97.94 24 THR B CA 1
ATOM 930 C C . THR B 1 24 ? 1.98 -1.404 7.598 1 97.94 24 THR B C 1
ATOM 932 O O . THR B 1 24 ? 2.275 -1.573 6.414 1 97.94 24 THR B O 1
ATOM 935 N N . VAL B 1 25 ? 1.537 -0.31 8.039 1 98.44 25 VAL B N 1
ATOM 936 C CA . VAL B 1 25 ? 1.542 0.926 7.262 1 98.44 25 VAL B CA 1
ATOM 937 C C . VAL B 1 25 ? 2.164 2.051 8.086 1 98.44 25 VAL B C 1
ATOM 939 O O . VAL B 1 25 ? 1.717 2.334 9.203 1 98.44 25 VAL B O 1
ATOM 942 N N . VAL B 1 26 ? 3.188 2.684 7.551 1 98.25 26 VAL B N 1
ATOM 943 C CA . VAL B 1 26 ? 3.896 3.734 8.273 1 98.25 26 VAL B CA 1
ATOM 944 C C . VAL B 1 26 ? 4.184 4.906 7.34 1 98.25 26 VAL B C 1
ATOM 946 O O . VAL B 1 26 ? 4.316 4.723 6.125 1 98.25 26 VAL B O 1
ATOM 949 N N . GLY B 1 27 ? 4.203 6.07 7.906 1 98 27 GLY B N 1
ATOM 950 C CA . GLY B 1 27 ? 4.609 7.281 7.207 1 98 27 GLY B CA 1
ATOM 951 C C . GLY B 1 27 ? 5.805 7.965 7.844 1 98 27 GLY B C 1
ATOM 952 O O . GLY B 1 27 ? 5.906 8.031 9.07 1 98 27 GLY B O 1
ATOM 953 N N . TYR B 1 28 ? 6.68 8.43 6.984 1 97 28 TYR B N 1
ATOM 954 C CA . TYR B 1 28 ? 7.871 9.133 7.441 1 97 28 TYR B CA 1
ATOM 955 C C . TYR B 1 28 ? 8 10.492 6.762 1 97 28 TYR B C 1
ATOM 957 O O . TYR B 1 28 ? 7.664 10.641 5.582 1 97 28 TYR B O 1
ATOM 965 N N . VAL B 1 29 ? 8.484 11.469 7.551 1 93.38 29 VAL B N 1
ATOM 966 C CA . VAL B 1 29 ? 9.031 12.711 7.012 1 93.38 29 VAL B CA 1
ATOM 967 C C . VAL B 1 29 ? 10.5 12.836 7.395 1 93.38 29 VAL B C 1
ATOM 969 O O . VAL B 1 29 ? 10.852 12.812 8.578 1 93.38 29 VAL B O 1
ATOM 972 N N . ASP B 1 30 ? 11.32 12.992 6.445 1 92.06 30 ASP B N 1
ATOM 973 C CA . ASP B 1 30 ? 12.758 13.047 6.688 1 92.06 30 ASP B CA 1
ATOM 974 C C . ASP B 1 30 ? 13.195 11.945 7.656 1 92.06 30 ASP B C 1
ATOM 976 O O . ASP B 1 30 ? 13.875 12.219 8.648 1 92.06 30 ASP B O 1
ATOM 980 N N . ASP B 1 31 ? 12.891 10.836 7.695 1 92.44 31 ASP B N 1
ATOM 981 C CA . ASP B 1 31 ? 13.242 9.625 8.43 1 92.44 31 ASP B CA 1
ATOM 982 C C . ASP B 1 31 ? 12.547 9.578 9.781 1 92.44 31 ASP B C 1
ATOM 984 O O . ASP B 1 31 ? 12.875 8.75 10.633 1 92.44 31 ASP B O 1
ATOM 988 N N . GLN B 1 32 ? 11.742 10.547 10.07 1 96.56 32 GLN B N 1
ATOM 989 C CA . GLN B 1 32 ? 10.961 10.562 11.297 1 96.56 32 GLN B CA 1
ATOM 990 C C . GLN B 1 32 ? 9.586 9.93 11.086 1 96.56 32 GLN B C 1
ATOM 992 O O . GLN B 1 32 ? 8.852 10.32 10.18 1 96.56 32 GLN B O 1
ATOM 997 N N . LEU B 1 33 ? 9.289 8.945 11.953 1 98.12 33 LEU B N 1
ATOM 998 C CA . LEU B 1 33 ? 7.969 8.336 11.906 1 98.12 33 LEU B CA 1
ATOM 999 C C . LEU B 1 33 ? 6.891 9.336 12.297 1 98.12 33 LEU B C 1
ATOM 1001 O O . LEU B 1 33 ? 6.961 9.953 13.359 1 98.12 33 LEU B O 1
ATOM 1005 N N . VAL B 1 34 ? 5.938 9.562 11.422 1 97.56 34 VAL B N 1
ATOM 1006 C CA . VAL B 1 34 ? 4.965 10.617 11.703 1 97.56 34 VAL B CA 1
ATOM 1007 C C . VAL B 1 34 ? 3.576 10.008 11.875 1 97.56 34 VAL B C 1
ATOM 1009 O O . VAL B 1 34 ? 2.668 10.648 12.406 1 97.56 34 VAL B O 1
ATOM 1012 N N . SER B 1 35 ? 3.318 8.742 11.383 1 97.94 35 SER B N 1
ATOM 1013 C CA . SER B 1 35 ? 2.047 8.039 11.516 1 97.94 35 SER B CA 1
ATOM 1014 C C . SER B 1 35 ? 2.225 6.535 11.32 1 97.94 35 SER B C 1
ATOM 1016 O O . SER B 1 35 ? 3.148 6.098 10.633 1 97.94 35 SER B O 1
ATOM 1018 N N . HIS B 1 36 ? 1.42 5.75 11.93 1 98.31 36 HIS B N 1
ATOM 1019 C CA . HIS B 1 36 ? 1.426 4.301 11.734 1 98.31 36 HIS B CA 1
ATOM 1020 C C . HIS B 1 36 ? 0.032 3.715 11.93 1 98.31 36 HIS B C 1
ATOM 1022 O O . HIS B 1 36 ? -0.817 4.324 12.586 1 98.31 36 HIS B O 1
ATOM 1028 N N . PHE B 1 37 ? -0.138 2.643 11.352 1 98.44 37 PHE B N 1
ATOM 1029 C CA . PHE B 1 37 ? -1.406 1.929 11.453 1 98.44 37 PHE B CA 1
ATOM 1030 C C . PHE B 1 37 ? -1.391 0.956 12.625 1 98.44 37 PHE B C 1
ATOM 1032 O O . PHE B 1 37 ? -0.433 0.199 12.797 1 98.44 37 PHE B O 1
ATOM 1039 N N . ASP B 1 38 ? -2.398 1.019 13.391 1 97.5 38 ASP B N 1
ATOM 1040 C CA . ASP B 1 38 ? -2.562 0.078 14.5 1 97.5 38 ASP B CA 1
ATOM 1041 C C . ASP B 1 38 ? -3.506 -1.06 14.109 1 97.5 38 ASP B C 1
ATOM 1043 O O . ASP B 1 38 ? -4.719 -0.862 14.016 1 97.5 38 ASP B O 1
ATOM 1047 N N . PRO B 1 39 ? -2.926 -2.238 14.016 1 93.5 39 PRO B N 1
ATOM 1048 C CA . PRO B 1 39 ? -3.76 -3.35 13.547 1 93.5 39 PRO B CA 1
ATOM 1049 C C . PRO B 1 39 ? -4.809 -3.771 14.57 1 93.5 39 PRO B C 1
ATOM 1051 O O . PRO B 1 39 ? -5.793 -4.422 14.219 1 93.5 39 PRO B O 1
ATOM 1054 N N . ALA B 1 40 ? -4.621 -3.461 15.781 1 94.38 40 ALA B N 1
ATOM 1055 C CA . ALA B 1 40 ? -5.574 -3.836 16.828 1 94.38 40 ALA B CA 1
ATOM 1056 C C . ALA B 1 40 ? -6.844 -2.992 16.734 1 94.38 40 ALA B C 1
ATOM 1058 O O . ALA B 1 40 ? -7.957 -3.52 16.828 1 94.38 40 ALA B O 1
ATOM 1059 N N . THR B 1 41 ? -6.703 -1.7 16.469 1 96.5 41 THR B N 1
ATOM 1060 C CA . THR B 1 41 ? -7.844 -0.789 16.438 1 96.5 41 THR B CA 1
ATOM 1061 C C . THR B 1 41 ? -8.219 -0.444 15 1 96.5 41 THR B C 1
ATOM 1063 O O . THR B 1 41 ? -9.266 0.156 14.75 1 96.5 41 THR B O 1
ATOM 1066 N N . ARG B 1 42 ? -7.328 -0.807 14.102 1 96 42 ARG B N 1
ATOM 1067 C CA . ARG B 1 42 ? -7.512 -0.547 12.68 1 96 42 ARG B CA 1
ATOM 1068 C C . ARG B 1 42 ? -7.559 0.951 12.398 1 96 42 ARG B C 1
ATOM 1070 O O . ARG B 1 42 ? -8.406 1.42 11.641 1 96 42 ARG B O 1
ATOM 1077 N N . ARG B 1 43 ? -6.688 1.664 13.078 1 96.69 43 ARG B N 1
ATOM 1078 C CA . ARG B 1 43 ? -6.641 3.113 12.922 1 96.69 43 ARG B CA 1
ATOM 1079 C C . ARG B 1 43 ? -5.246 3.574 12.5 1 96.69 43 ARG B C 1
ATOM 1081 O O . ARG B 1 43 ? -4.242 3.066 13.008 1 96.69 43 ARG B O 1
ATOM 1088 N N . MET B 1 44 ? -5.262 4.484 11.516 1 97.69 44 MET B N 1
ATOM 1089 C CA . MET B 1 44 ? -4.043 5.242 11.25 1 97.69 44 MET B CA 1
ATOM 1090 C C . MET B 1 44 ? -3.822 6.312 12.312 1 97.69 44 MET B C 1
ATOM 1092 O O . MET B 1 44 ? -4.695 7.148 12.539 1 97.69 44 MET B O 1
ATOM 1096 N N . LEU B 1 45 ? -2.635 6.281 12.906 1 97 45 LEU B N 1
ATOM 1097 C CA . LEU B 1 45 ? -2.393 7.129 14.062 1 97 45 LEU B CA 1
ATOM 1098 C C . LEU B 1 45 ? -1.274 8.133 13.781 1 97 45 LEU B C 1
ATOM 1100 O O . LEU B 1 45 ? -0.126 7.738 13.57 1 97 45 LEU B O 1
ATOM 1104 N N . PRO B 1 46 ? -1.659 9.414 13.734 1 96.19 46 PRO B N 1
ATOM 1105 C CA . PRO B 1 46 ? -0.609 10.438 13.656 1 96.19 46 PRO B CA 1
ATOM 1106 C C . PRO B 1 46 ? 0.214 10.531 14.938 1 96.19 46 PRO B C 1
ATOM 1108 O O . PRO B 1 46 ? -0.299 10.266 16.031 1 96.19 46 PRO B O 1
ATOM 1111 N N . GLN B 1 47 ? 1.484 10.938 14.75 1 95.19 47 GLN B N 1
ATOM 1112 C CA . GLN B 1 47 ? 2.307 10.922 15.953 1 95.19 47 GLN B CA 1
ATOM 1113 C C . GLN B 1 47 ? 3.135 12.195 16.078 1 95.19 47 GLN B C 1
ATOM 1115 O O . GLN B 1 47 ? 4.066 12.266 16.875 1 95.19 47 GLN B O 1
ATOM 1120 N N . VAL B 1 48 ? 2.896 13.148 15.305 1 94.94 48 VAL B N 1
ATOM 1121 C CA . VAL B 1 48 ? 3.574 14.445 15.359 1 94.94 48 VAL B CA 1
ATOM 1122 C C . VAL B 1 48 ? 2.543 15.562 15.461 1 94.94 48 VAL B C 1
ATOM 1124 O O . VAL B 1 48 ? 1.395 15.398 15.047 1 94.94 48 VAL B O 1
ATOM 1127 N N . PRO B 1 49 ? 2.953 16.703 16.047 1 93.75 49 PRO B N 1
ATOM 1128 C CA . PRO B 1 49 ? 1.994 17.75 16.375 1 93.75 49 PRO B CA 1
ATOM 1129 C C . PRO B 1 49 ? 1.211 18.25 15.156 1 93.75 49 PRO B C 1
ATOM 1131 O O . PRO B 1 49 ? -0.006 18.438 15.242 1 93.75 49 PRO B O 1
ATOM 1134 N N . TRP B 1 50 ? 1.896 18.422 14.047 1 90.88 50 TRP B N 1
ATOM 1135 C CA . TRP B 1 50 ? 1.193 19 12.914 1 90.88 50 TRP B CA 1
ATOM 1136 C C . TRP B 1 50 ? 0.149 18.031 12.359 1 90.88 50 TRP B C 1
ATOM 1138 O O . TRP B 1 50 ? -0.883 18.453 11.836 1 90.88 50 TRP B O 1
ATOM 1148 N N . LEU B 1 51 ? 0.335 16.812 12.461 1 94.06 51 LEU B N 1
ATOM 1149 C CA . LEU B 1 51 ? -0.666 15.844 12.039 1 94.06 51 LEU B CA 1
ATOM 1150 C C . LEU B 1 51 ? -1.782 15.727 13.07 1 94.06 51 LEU B C 1
ATOM 1152 O O . LEU B 1 51 ? -2.943 15.508 12.711 1 94.06 51 LEU B O 1
ATOM 1156 N N . LEU B 1 52 ? -1.432 15.836 14.336 1 93.56 52 LEU B N 1
ATOM 1157 C CA . LEU B 1 52 ? -2.438 15.836 15.391 1 93.56 52 LEU B CA 1
ATOM 1158 C C . LEU B 1 52 ? -3.373 17.031 15.258 1 93.56 52 LEU B C 1
ATOM 1160 O O . LEU B 1 52 ? -4.566 16.938 15.547 1 93.56 52 LEU B O 1
ATOM 1164 N N . ASN B 1 53 ? -2.834 18.047 14.797 1 92.38 53 ASN B N 1
ATOM 1165 C CA . ASN B 1 53 ? -3.662 19.234 14.555 1 92.38 53 ASN B CA 1
ATOM 1166 C C . ASN B 1 53 ? -4.703 18.969 13.469 1 92.38 53 ASN B C 1
ATOM 1168 O O . ASN B 1 53 ? -5.836 19.453 13.562 1 92.38 53 ASN B O 1
ATOM 1172 N N . VAL B 1 54 ? -4.258 18.266 12.43 1 92.5 54 VAL B N 1
ATOM 1173 C CA . VAL B 1 54 ? -5.203 17.906 11.383 1 92.5 54 VAL B CA 1
ATOM 1174 C C . VAL B 1 54 ? -6.359 17.094 11.977 1 92.5 54 VAL B C 1
ATOM 1176 O O . VAL B 1 54 ? -7.516 17.297 11.594 1 92.5 54 VAL B O 1
ATOM 1179 N N . LYS B 1 55 ? -6.047 16.219 12.852 1 87.69 55 LYS B N 1
ATOM 1180 C CA . LYS B 1 55 ? -7.059 15.422 13.539 1 87.69 55 LYS B CA 1
ATOM 1181 C C . LYS B 1 55 ? -8.07 16.312 14.258 1 87.69 55 LYS B C 1
ATOM 1183 O O . LYS B 1 55 ? -9.273 16.047 14.234 1 87.69 55 LYS B O 1
ATOM 1188 N N . LYS B 1 56 ? -7.582 17.391 14.828 1 89.19 56 LYS B N 1
ATOM 1189 C CA . LYS B 1 56 ? -8.438 18.328 15.539 1 89.19 56 LYS B CA 1
ATOM 1190 C C . LYS B 1 56 ? -9.289 19.141 14.57 1 89.19 56 LYS B C 1
ATOM 1192 O O . LYS B 1 56 ? -10.461 19.422 14.844 1 89.19 56 LYS B O 1
ATOM 1197 N N . GLU B 1 57 ? -8.711 19.469 13.492 1 89.5 57 GLU B N 1
ATOM 1198 C CA . GLU B 1 57 ? -9.375 20.328 12.516 1 89.5 57 GLU B CA 1
ATOM 1199 C C . GLU B 1 57 ? -10.414 19.547 11.711 1 89.5 57 GLU B C 1
ATOM 1201 O O . GLU B 1 57 ? -11.445 20.094 11.32 1 89.5 57 GLU B O 1
ATOM 1206 N N . ASP B 1 58 ? -10.047 18.406 11.375 1 90.56 58 ASP B N 1
ATOM 1207 C CA . ASP B 1 58 ? -10.93 17.516 10.609 1 90.56 58 ASP B CA 1
ATOM 1208 C C . ASP B 1 58 ? -11.031 16.141 11.258 1 90.56 58 ASP B C 1
ATOM 1210 O O . ASP B 1 58 ? -10.188 15.273 11.023 1 90.56 58 ASP B O 1
ATOM 1214 N N . LEU B 1 59 ? -12.109 15.914 11.922 1 86.94 59 LEU B N 1
ATOM 1215 C CA . LEU B 1 59 ? -12.281 14.711 12.719 1 86.94 59 LEU B CA 1
ATOM 1216 C C . LEU B 1 59 ? -12.445 13.484 11.836 1 86.94 59 LEU B C 1
ATOM 1218 O O . LEU B 1 59 ? -12.227 12.352 12.281 1 86.94 59 LEU B O 1
ATOM 1222 N N . HIS B 1 60 ? -12.789 13.797 10.664 1 92.75 60 HIS B N 1
ATOM 1223 C CA . HIS B 1 60 ? -13.117 12.656 9.812 1 92.75 60 HIS B CA 1
ATOM 1224 C C . HIS B 1 60 ? -11.93 12.273 8.93 1 92.75 60 HIS B C 1
ATOM 1226 O O . HIS B 1 60 ? -11.93 11.203 8.312 1 92.75 60 HIS B O 1
ATOM 1232 N N . PHE B 1 61 ? -10.93 13.055 8.867 1 94.06 61 PHE B N 1
ATOM 1233 C CA . PHE B 1 61 ? -9.844 12.805 7.934 1 94.06 61 PHE B CA 1
ATOM 1234 C C . PHE B 1 61 ? -9.141 11.492 8.258 1 94.06 61 PHE B C 1
ATOM 1236 O O . PHE B 1 61 ? -8.945 10.648 7.375 1 94.06 61 PHE B O 1
ATOM 1243 N N . TRP B 1 62 ? -8.875 11.297 9.484 1 95 62 TRP B N 1
ATOM 1244 C CA . TRP B 1 62 ? -8.125 10.102 9.867 1 95 62 TRP B CA 1
ATOM 1245 C C . TRP B 1 62 ? -9.016 8.859 9.812 1 95 62 TRP B C 1
ATOM 1247 O O . TRP B 1 62 ? -8.523 7.754 9.57 1 95 62 TRP B O 1
ATOM 1257 N N . ASP B 1 63 ? -10.266 9.047 9.984 1 94.88 63 ASP B N 1
ATOM 1258 C CA . ASP B 1 63 ? -11.18 7.93 9.766 1 94.88 63 ASP B CA 1
ATOM 1259 C C . ASP B 1 63 ? -11.164 7.484 8.305 1 94.88 63 ASP B C 1
ATOM 1261 O O . ASP B 1 63 ? -11.164 6.285 8.016 1 94.88 63 ASP B O 1
ATOM 1265 N N . PHE B 1 64 ? -11.141 8.484 7.508 1 95.62 64 PHE B N 1
ATOM 1266 C CA . PHE B 1 64 ? -11.102 8.227 6.074 1 95.62 64 PHE B CA 1
ATOM 1267 C C . PHE B 1 64 ? -9.828 7.488 5.691 1 95.62 64 PHE B C 1
ATOM 1269 O O . PHE B 1 64 ? -9.875 6.477 4.988 1 95.62 64 PHE B O 1
ATOM 1276 N N . ILE B 1 65 ? -8.719 7.941 6.195 1 97.19 65 ILE B N 1
ATOM 1277 C CA . ILE B 1 65 ? -7.426 7.324 5.914 1 97.19 65 ILE B CA 1
ATOM 1278 C C . ILE B 1 65 ? -7.41 5.895 6.445 1 97.19 65 ILE B C 1
ATOM 1280 O O . ILE B 1 65 ? -6.938 4.98 5.766 1 97.19 65 ILE B O 1
ATOM 1284 N N . SER B 1 66 ? -7.934 5.633 7.652 1 97 66 SER B N 1
ATOM 1285 C CA . SER B 1 66 ? -7.984 4.301 8.242 1 97 66 SER B CA 1
ATOM 1286 C C . SER B 1 66 ? -8.781 3.34 7.375 1 97 66 SER B C 1
ATOM 1288 O O . SER B 1 66 ? -8.391 2.188 7.188 1 97 66 SER B O 1
ATOM 1290 N N . GLN B 1 67 ? -9.812 3.854 6.863 1 96.75 67 GLN B N 1
ATOM 1291 C CA . GLN B 1 67 ? -10.633 3.027 5.984 1 96.75 67 GLN B CA 1
ATOM 1292 C C . GLN B 1 67 ? -9.883 2.656 4.711 1 96.75 67 GLN B C 1
ATOM 1294 O O . GLN B 1 67 ? -9.93 1.508 4.266 1 96.75 67 GLN B O 1
ATOM 1299 N N . ARG B 1 68 ? -9.211 3.605 4.16 1 97.12 68 ARG B N 1
ATOM 1300 C CA . ARG B 1 68 ? -8.461 3.363 2.932 1 97.12 68 ARG B CA 1
ATOM 1301 C C . ARG B 1 68 ? -7.355 2.336 3.158 1 97.12 68 ARG B C 1
ATOM 1303 O O . ARG B 1 68 ? -7.168 1.427 2.346 1 97.12 68 ARG B O 1
ATOM 1310 N N . VAL B 1 69 ? -6.691 2.512 4.234 1 97.94 69 VAL B N 1
ATOM 1311 C CA . VAL B 1 69 ? -5.613 1.595 4.59 1 97.94 69 VAL B CA 1
ATOM 1312 C C . VAL B 1 69 ? -6.176 0.192 4.805 1 97.94 69 VAL B C 1
ATOM 1314 O O . VAL B 1 69 ? -5.625 -0.79 4.305 1 97.94 69 VAL B O 1
ATOM 1317 N N . SER B 1 70 ? -7.281 0.077 5.48 1 97.12 70 SER B N 1
ATOM 1318 C CA . SER B 1 70 ? -7.93 -1.207 5.734 1 97.12 70 SER B CA 1
ATOM 1319 C C . SER B 1 70 ? -8.422 -1.845 4.441 1 97.12 70 SER B C 1
ATOM 1321 O O . SER B 1 70 ? -8.297 -3.057 4.25 1 97.12 70 SER B O 1
ATOM 1323 N N . ASN B 1 71 ? -8.922 -0.962 3.58 1 96.38 71 ASN B N 1
ATOM 1324 C CA . ASN B 1 71 ? -9.398 -1.467 2.297 1 96.38 71 ASN B CA 1
ATOM 1325 C C . ASN B 1 71 ? -8.258 -2.072 1.478 1 96.38 71 ASN B C 1
ATOM 1327 O O . ASN B 1 71 ? -8.445 -3.088 0.806 1 96.38 71 ASN B O 1
ATOM 1331 N N . THR B 1 72 ? -7.16 -1.444 1.51 1 97.19 72 THR B N 1
ATOM 1332 C CA . THR B 1 72 ? -6.004 -1.973 0.792 1 97.19 72 THR B CA 1
ATOM 1333 C C . THR B 1 72 ? -5.621 -3.352 1.321 1 97.19 72 THR B C 1
ATOM 1335 O O . THR B 1 72 ? -5.355 -4.27 0.543 1 97.19 72 THR B O 1
ATOM 1338 N N . GLU B 1 73 ? -5.676 -3.561 2.639 1 95.94 73 GLU B N 1
ATOM 1339 C CA . GLU B 1 73 ? -5.398 -4.863 3.238 1 95.94 73 GLU B CA 1
ATOM 1340 C C . GLU B 1 73 ? -6.387 -5.918 2.748 1 95.94 73 GLU B C 1
ATOM 1342 O O . GLU B 1 73 ? -5.984 -7.012 2.342 1 95.94 73 GLU B O 1
ATOM 1347 N N . ARG B 1 74 ? -7.633 -5.664 2.811 1 94.56 74 ARG B N 1
ATOM 1348 C CA . ARG B 1 74 ? -8.68 -6.586 2.385 1 94.56 74 ARG B CA 1
ATOM 1349 C C . AR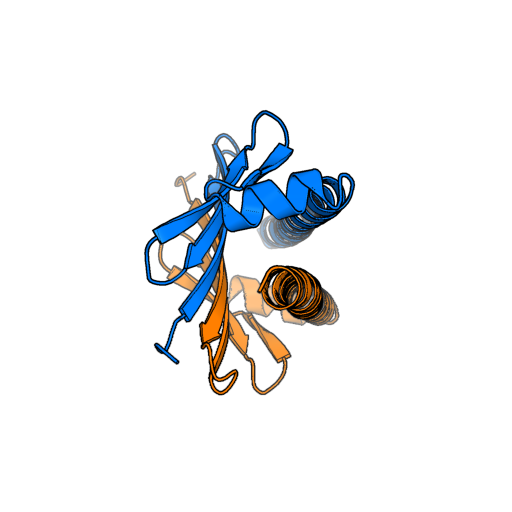G B 1 74 ? -8.508 -6.98 0.922 1 94.56 74 ARG B C 1
ATOM 1351 O O . ARG B 1 74 ? -8.617 -8.156 0.571 1 94.56 74 ARG B O 1
ATOM 1358 N N . ASN B 1 75 ? -8.219 -5.91 0.113 1 95.75 75 ASN B N 1
ATOM 1359 C CA . ASN B 1 75 ? -8.008 -6.18 -1.306 1 95.75 75 ASN B CA 1
ATOM 1360 C C . ASN B 1 75 ? -6.805 -7.09 -1.531 1 95.75 75 ASN B C 1
ATOM 1362 O O . ASN B 1 75 ? -6.879 -8.039 -2.32 1 95.75 75 ASN B O 1
ATOM 1366 N N . LEU B 1 76 ? -5.73 -6.809 -0.836 1 95.25 76 LEU B N 1
ATOM 1367 C CA . LEU B 1 76 ? -4.527 -7.621 -0.961 1 95.25 76 LEU B CA 1
ATOM 1368 C C . LEU B 1 76 ? -4.801 -9.062 -0.553 1 95.25 76 LEU B C 1
ATOM 1370 O O . LEU B 1 76 ? -4.414 -10 -1.259 1 95.25 76 LEU B O 1
ATOM 1374 N N . LYS B 1 77 ? -5.539 -9.242 0.533 1 92.38 77 LYS B N 1
ATOM 1375 C CA . LYS B 1 77 ? -5.867 -10.586 1.005 1 92.38 77 LYS B CA 1
ATOM 1376 C C . LYS B 1 77 ? -6.73 -11.328 -0.012 1 92.38 77 LYS B C 1
ATOM 1378 O O . LYS B 1 77 ? -6.512 -12.508 -0.272 1 92.38 77 LYS B O 1
ATOM 1383 N N . SER B 1 78 ? -7.648 -10.633 -0.562 1 93.62 78 SER B N 1
ATOM 1384 C CA . SER B 1 78 ? -8.516 -11.234 -1.566 1 93.62 78 SER B CA 1
ATOM 1385 C C . SER B 1 78 ? -7.73 -11.656 -2.803 1 93.62 78 SER B C 1
ATOM 1387 O O . SER B 1 78 ? -7.926 -12.75 -3.326 1 93.62 78 SER B O 1
ATOM 1389 N N . ASP B 1 79 ? -6.883 -10.758 -3.271 1 94.06 79 ASP B N 1
ATOM 1390 C CA . ASP B 1 79 ? -6.074 -11.047 -4.453 1 94.06 79 ASP B CA 1
ATOM 1391 C C . ASP B 1 79 ? -5.156 -12.242 -4.211 1 94.06 79 ASP B C 1
ATOM 1393 O O . ASP B 1 79 ? -4.988 -13.086 -5.09 1 94.06 79 ASP B O 1
ATOM 1397 N N . LEU B 1 80 ? -4.582 -12.344 -3.02 1 91.5 80 LEU B N 1
ATOM 1398 C CA . LEU B 1 80 ? -3.674 -13.438 -2.68 1 91.5 80 LEU B CA 1
ATOM 1399 C C . LEU B 1 80 ? -4.422 -14.766 -2.596 1 91.5 80 LEU B C 1
ATOM 1401 O O . LEU B 1 80 ? -3.883 -15.812 -2.953 1 91.5 80 LEU B O 1
ATOM 1405 N N . ALA B 1 81 ? -5.664 -14.727 -2.104 1 89.25 81 ALA B N 1
ATOM 1406 C CA . ALA B 1 81 ? -6.488 -15.938 -2.064 1 89.25 81 ALA B CA 1
ATOM 1407 C C . ALA B 1 81 ? -6.734 -16.469 -3.469 1 89.25 81 ALA B C 1
ATOM 1409 O O . ALA B 1 81 ? -6.684 -17.688 -3.691 1 89.25 81 ALA B O 1
ATOM 1410 N N . ILE B 1 82 ? -6.98 -15.562 -4.336 1 90.81 82 ILE B N 1
ATOM 1411 C CA . ILE B 1 82 ? -7.195 -15.961 -5.723 1 90.81 82 ILE B CA 1
ATOM 1412 C C . ILE B 1 82 ? -5.918 -16.578 -6.289 1 90.81 82 ILE B C 1
ATOM 1414 O O . ILE B 1 82 ? -5.965 -17.625 -6.934 1 90.81 82 ILE B O 1
ATOM 1418 N N . LEU B 1 83 ? -4.75 -16 -6.051 1 88.75 83 LEU B N 1
ATOM 1419 C CA . LEU B 1 83 ? -3.463 -16.5 -6.523 1 88.75 83 LEU B CA 1
ATOM 1420 C C . LEU B 1 83 ? -3.174 -17.891 -5.961 1 88.75 83 LEU B C 1
ATOM 1422 O O . LEU B 1 83 ? -2.654 -18.75 -6.664 1 88.75 83 LEU B O 1
ATOM 1426 N N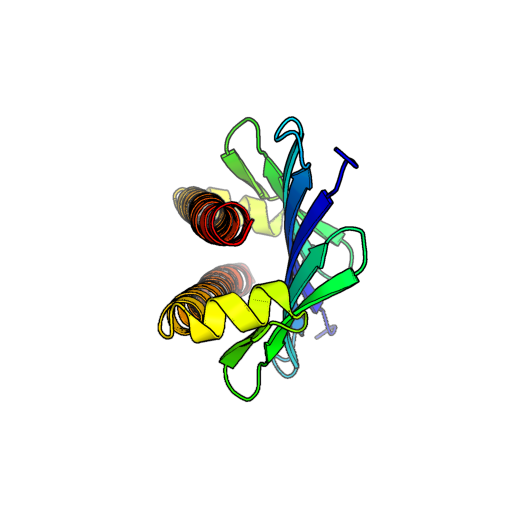 . HIS B 1 84 ? -3.516 -18.016 -4.664 1 85.69 84 HIS B N 1
ATOM 1427 C CA . HIS B 1 84 ? -3.33 -19.312 -4.023 1 85.69 84 HIS B CA 1
ATOM 1428 C C . HIS B 1 84 ? -4.168 -20.391 -4.707 1 85.69 84 HIS B C 1
ATOM 1430 O O . HIS B 1 84 ? -3.723 -21.531 -4.848 1 85.69 84 HIS B O 1
ATOM 1436 N N . SER B 1 85 ? -5.32 -20.047 -5.094 1 86.88 85 SER B N 1
ATOM 1437 C CA . SER B 1 85 ? -6.195 -21.016 -5.754 1 86.88 85 SER B CA 1
ATOM 1438 C C . SER B 1 85 ? -5.598 -21.5 -7.07 1 86.88 85 SER B C 1
ATOM 1440 O O . SER B 1 85 ? -5.746 -22.672 -7.43 1 86.88 85 SER B O 1
ATOM 1442 N N . TYR B 1 86 ? -4.91 -20.625 -7.793 1 84.69 86 TYR B N 1
ATOM 1443 C CA . TYR B 1 86 ? -4.238 -21.016 -9.023 1 84.69 86 TYR B CA 1
ATOM 1444 C C . TYR B 1 86 ? -3.09 -21.984 -8.742 1 84.69 86 TYR B C 1
ATOM 1446 O O . TYR B 1 86 ? -2.861 -22.922 -9.492 1 84.69 86 TYR B O 1
ATOM 1454 N N . HIS B 1 87 ? -2.404 -21.734 -7.688 1 78.69 87 HIS B N 1
ATOM 1455 C CA . HIS B 1 87 ? -1.268 -22.562 -7.328 1 78.69 87 HIS B CA 1
ATOM 1456 C C . HIS B 1 87 ? -1.716 -23.984 -6.965 1 78.69 87 HIS B C 1
ATOM 1458 O O . HIS B 1 87 ? -1.073 -24.953 -7.352 1 78.69 87 HIS B O 1
ATOM 1464 N N . ASN B 1 88 ? -2.773 -23.984 -6.262 1 77 88 ASN B N 1
ATOM 1465 C CA . ASN B 1 88 ? -3.316 -25.281 -5.855 1 77 88 ASN B CA 1
ATOM 1466 C C . ASN B 1 88 ? -3.889 -26.047 -7.047 1 77 88 ASN B C 1
ATOM 1468 O O . ASN B 1 88 ? -3.807 -27.266 -7.102 1 77 88 ASN B O 1
ATOM 1472 N N . SER B 1 89 ? -4.418 -25.344 -7.949 1 72.62 89 SER B N 1
ATOM 1473 C CA . SER B 1 89 ? -5.035 -26 -9.094 1 72.62 89 SER B CA 1
ATOM 1474 C C . SER B 1 89 ? -3.977 -26.516 -10.062 1 72.62 89 SER B C 1
ATOM 1476 O O . SER B 1 89 ? -4.25 -27.422 -10.867 1 72.62 89 SER B O 1
ATOM 1478 N N . SER B 1 90 ? -2.799 -25.938 -10.086 1 61.44 90 SER B N 1
ATOM 1479 C CA . SER B 1 90 ? -1.74 -26.375 -10.992 1 61.44 90 SER B CA 1
ATOM 1480 C C . SER B 1 90 ? -1.016 -27.594 -10.445 1 61.44 90 SER B C 1
ATOM 1482 O O . SER B 1 90 ? -0.262 -28.25 -11.164 1 61.44 90 SER B O 1
ATOM 1484 N N . ARG B 1 91 ? -1.189 -28 -9.195 1 55.03 91 ARG B N 1
ATOM 1485 C CA . ARG B 1 91 ? -0.642 -29.25 -8.695 1 55.03 91 ARG B CA 1
ATOM 1486 C C . ARG B 1 91 ? -1.579 -30.422 -9 1 55.03 91 ARG B C 1
ATOM 1488 O O . ARG B 1 91 ? -2.799 -30.25 -9.047 1 55.03 91 ARG B O 1
#

Organism: Ophiophagus hannah (NCBI:txid8665)

Solvent-accessible surface area (backbone atoms only — not comparable to full-atom values): 9802 Å² total; per-residue (Å²): 130,84,84,43,39,38,38,38,40,39,38,40,36,35,36,65,78,67,77,39,76,47,67,46,38,42,31,28,47,72,86,37,75,35,30,37,47,36,74,88,78,56,36,51,40,63,66,38,70,75,51,47,46,45,45,71,74,35,73,57,55,48,54,51,52,17,50,50,54,50,48,52,52,53,50,50,52,51,55,49,51,54,53,49,52,53,58,59,64,73,101,131,83,82,44,38,38,38,39,39,41,37,40,37,36,35,67,77,67,77,41,74,47,69,44,37,40,30,28,48,71,86,38,76,35,31,36,47,36,74,90,78,55,37,49,40,62,66,37,71,76,51,47,47,46,46,71,76,34,74,56,54,47,55,51,50,17,48,52,56,51,48,52,51,55,50,51,52,51,54,49,52,54,53,49,50,52,58,58,65,74,100

pLDDT: mean 90.41, std 10.28, range [51.31, 98.44]